Protein AF-A0A3B0RKI1-F1 (afdb_monomer)

Sequence (103 aa):
QGDTGFLEWHVNWSSEGDAVMTSKDGARPEVKLLPKTRPDDFRLEMEHINDILDGKVTDSPISLERGLDTMMVIAAAYRSNIEKKVMRIDYSKGYTLEAIEAI

Foldseek 3Di:
DDPFWDWDKAACPDPQGIWIWIDGNPDDIDIDGDGDDPVVVCVVVVVLVVCVVVVVDDDDCPDVVVVLVVVQVVLLVVVCVVVVFHWDAQCVVPSDPVRIDGD

Organism: NCBI:txid652676

pLDDT: mean 95.39, std 3.23, range [84.0, 98.56]

Structure (mmCIF, N/CA/C/O backbone):
data_AF-A0A3B0RKI1-F1
#
_entry.id   AF-A0A3B0RKI1-F1
#
loop_
_atom_site.group_PDB
_atom_site.id
_atom_site.type_symbol
_atom_site.label_atom_id
_atom_site.label_alt_id
_atom_site.label_comp_id
_atom_site.label_asym_id
_atom_site.label_entity_id
_atom_site.label_seq_id
_atom_site.pdbx_PDB_ins_code
_atom_site.Cartn_x
_atom_site.Cartn_y
_atom_site.Cartn_z
_atom_site.occupancy
_atom_site.B_iso_or_equiv
_atom_site.auth_seq_id
_atom_site.auth_comp_id
_atom_site.auth_asym_id
_atom_site.auth_atom_id
_atom_site.pdbx_PDB_model_num
ATOM 1 N N . GLN A 1 1 ? 10.622 -10.975 0.071 1.00 87.94 1 GLN A N 1
ATOM 2 C CA . GLN A 1 1 ? 11.551 -12.124 0.138 1.00 87.94 1 GLN A CA 1
ATOM 3 C C . GLN A 1 1 ? 10.729 -13.400 0.065 1.00 87.94 1 GLN A C 1
ATOM 5 O O . GLN A 1 1 ? 9.670 -13.431 0.678 1.00 87.94 1 GLN A O 1
ATOM 10 N N . GLY A 1 2 ? 11.152 -14.378 -0.734 1.00 92.25 2 GLY A N 1
ATOM 11 C CA . GLY A 1 2 ? 10.509 -15.691 -0.836 1.00 92.25 2 GLY A CA 1
ATOM 12 C C . GLY A 1 2 ? 11.467 -16.804 -0.413 1.00 92.25 2 GLY A C 1
ATOM 13 O O . GLY A 1 2 ? 12.661 -16.566 -0.241 1.00 92.25 2 GLY A O 1
ATOM 14 N N . ASP A 1 3 ? 10.955 -18.025 -0.276 1.00 94.12 3 ASP A N 1
ATOM 15 C CA . ASP A 1 3 ? 11.738 -19.163 0.237 1.00 94.12 3 ASP A CA 1
ATOM 16 C C . ASP A 1 3 ? 12.901 -19.572 -0.683 1.00 94.12 3 ASP A C 1
ATOM 18 O O . ASP A 1 3 ? 13.892 -20.140 -0.235 1.00 94.12 3 ASP A O 1
ATOM 22 N N . THR A 1 4 ? 12.795 -19.266 -1.976 1.00 94.50 4 THR A N 1
ATOM 23 C CA . THR A 1 4 ? 13.764 -19.645 -3.017 1.00 94.50 4 THR A CA 1
ATOM 24 C C . THR A 1 4 ? 14.434 -18.441 -3.673 1.00 94.50 4 THR A C 1
ATOM 26 O O . THR A 1 4 ? 15.063 -18.573 -4.719 1.00 94.50 4 THR A O 1
ATOM 29 N N . GLY A 1 5 ? 14.314 -17.243 -3.096 1.00 95.25 5 GLY A N 1
ATOM 30 C CA . GLY A 1 5 ? 14.903 -16.051 -3.696 1.00 95.25 5 GLY A CA 1
ATOM 31 C C . GLY A 1 5 ? 14.306 -14.737 -3.221 1.00 95.25 5 GLY A C 1
ATOM 32 O O . GLY A 1 5 ? 13.561 -14.659 -2.242 1.00 95.25 5 GLY A O 1
ATOM 33 N N . PHE A 1 6 ? 14.625 -13.667 -3.937 1.00 95.88 6 PHE A N 1
ATOM 34 C CA . PHE A 1 6 ? 14.089 -12.348 -3.644 1.00 95.88 6 PHE A CA 1
ATOM 35 C C . PHE A 1 6 ? 13.838 -11.531 -4.905 1.00 95.88 6 PHE A C 1
ATOM 37 O O . PHE A 1 6 ? 14.443 -11.746 -5.956 1.00 95.88 6 PHE A O 1
ATOM 44 N N . LEU A 1 7 ? 12.946 -10.561 -4.739 1.00 96.12 7 LEU A N 1
ATOM 45 C CA . LEU A 1 7 ? 12.815 -9.396 -5.588 1.00 96.12 7 LEU A CA 1
ATOM 46 C C . LEU A 1 7 ? 12.936 -8.187 -4.670 1.00 96.12 7 LEU A C 1
ATOM 48 O O . LEU A 1 7 ? 12.224 -8.095 -3.668 1.00 96.12 7 LEU A O 1
ATOM 52 N N . GLU A 1 8 ? 13.842 -7.289 -5.017 1.00 96.44 8 GLU A N 1
ATOM 53 C CA . GLU A 1 8 ? 14.006 -5.995 -4.376 1.00 96.44 8 GLU A CA 1
ATOM 54 C C . GLU A 1 8 ? 13.807 -4.903 -5.414 1.00 96.44 8 GLU A C 1
ATOM 56 O O . GLU A 1 8 ? 14.288 -5.000 -6.544 1.00 96.44 8 GLU A O 1
ATOM 61 N N . TRP A 1 9 ? 13.110 -3.851 -5.014 1.00 96.19 9 TRP A N 1
ATOM 62 C CA . TRP A 1 9 ? 12.990 -2.637 -5.798 1.00 96.19 9 TRP A CA 1
ATOM 63 C C . TRP A 1 9 ? 13.672 -1.505 -5.044 1.00 96.19 9 TRP A C 1
ATOM 65 O O . TRP A 1 9 ? 13.348 -1.223 -3.891 1.00 96.19 9 TRP A O 1
ATOM 75 N N . HIS A 1 10 ? 14.633 -0.881 -5.713 1.00 95.38 10 HIS A N 1
ATOM 76 C CA . HIS A 1 10 ? 15.392 0.252 -5.216 1.00 95.38 10 HIS A CA 1
ATOM 77 C C . HIS A 1 10 ? 14.975 1.493 -5.999 1.00 95.38 10 HIS A C 1
ATOM 79 O O . HIS A 1 10 ? 15.287 1.629 -7.186 1.00 95.38 10 HIS A O 1
ATOM 85 N N . VAL A 1 11 ? 14.246 2.380 -5.324 1.00 93.06 11 VAL A N 1
ATOM 86 C CA . VAL A 1 11 ? 13.773 3.645 -5.893 1.00 93.06 11 VAL A CA 1
ATOM 87 C C . VAL A 1 11 ? 14.926 4.646 -5.951 1.00 93.06 11 VAL A C 1
ATOM 89 O O . VAL A 1 11 ? 15.638 4.822 -4.965 1.00 93.06 11 VAL A O 1
ATOM 92 N N . ASN A 1 12 ? 15.078 5.338 -7.081 1.00 90.88 12 ASN A N 1
ATOM 93 C CA . ASN A 1 12 ? 16.148 6.301 -7.355 1.00 90.88 12 ASN A CA 1
ATOM 94 C C . ASN A 1 12 ? 17.550 5.711 -7.118 1.00 90.88 12 ASN A C 1
ATOM 96 O O . ASN A 1 12 ? 18.403 6.336 -6.486 1.00 90.88 12 ASN A O 1
ATOM 100 N N . TRP A 1 13 ? 17.778 4.495 -7.618 1.00 93.88 13 TRP A N 1
ATOM 101 C CA . TRP A 1 13 ? 19.047 3.780 -7.481 1.00 93.88 13 TRP A CA 1
ATOM 102 C C . TRP A 1 13 ? 20.232 4.550 -8.084 1.00 93.88 13 TRP A C 1
ATOM 104 O O . TRP A 1 13 ? 21.325 4.565 -7.517 1.00 93.88 13 TRP A O 1
ATOM 114 N N . SER A 1 14 ? 20.030 5.200 -9.232 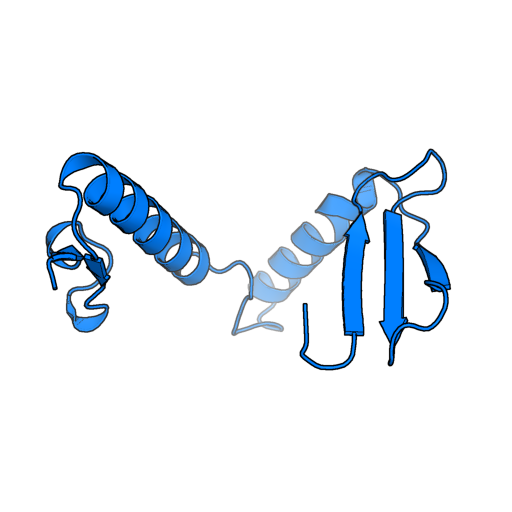1.00 90.94 14 SER A N 1
ATOM 115 C CA . SER A 1 14 ? 21.045 6.032 -9.883 1.00 90.94 14 SER A CA 1
ATOM 116 C C . SER A 1 14 ? 20.410 7.166 -10.694 1.00 90.94 14 SER A C 1
ATOM 118 O O . SER A 1 14 ? 19.188 7.303 -10.756 1.00 90.94 14 SER A O 1
ATOM 120 N N . SER A 1 15 ? 21.238 7.972 -11.369 1.00 87.94 15 SER A N 1
ATOM 121 C CA . SER A 1 15 ? 20.764 8.963 -12.348 1.00 87.94 15 SER A CA 1
ATOM 122 C C . SER A 1 15 ? 20.011 8.346 -13.531 1.00 87.94 15 SER A C 1
ATOM 124 O O . SER A 1 15 ? 19.358 9.073 -14.272 1.00 87.94 15 SER A O 1
ATOM 126 N N . GLU A 1 16 ? 20.116 7.030 -13.728 1.00 87.19 16 GLU A N 1
ATOM 127 C CA . GLU A 1 16 ? 19.421 6.294 -14.786 1.00 87.19 16 GLU A CA 1
ATOM 128 C C . GLU A 1 16 ? 18.029 5.811 -14.356 1.00 87.19 16 GLU A C 1
ATOM 130 O O . GLU A 1 16 ? 17.293 5.323 -15.204 1.00 87.19 16 GLU A O 1
ATOM 135 N N . GLY A 1 17 ? 17.643 5.967 -13.083 1.00 92.19 17 GLY A N 1
ATOM 136 C CA . GLY A 1 17 ? 16.312 5.625 -12.579 1.00 92.19 17 GLY A CA 1
ATOM 137 C C . GLY A 1 17 ? 16.330 4.580 -11.466 1.00 92.19 17 GLY A C 1
ATOM 138 O O . GLY A 1 17 ? 17.202 4.583 -10.593 1.00 92.19 17 GLY A O 1
ATOM 139 N N . ASP A 1 18 ? 15.330 3.703 -11.484 1.00 95.31 18 ASP A N 1
ATOM 140 C CA . ASP A 1 18 ? 15.147 2.657 -10.478 1.00 95.31 18 ASP A CA 1
ATOM 141 C C . ASP A 1 18 ? 15.909 1.382 -10.839 1.00 95.31 18 ASP A C 1
ATOM 143 O O . ASP A 1 18 ? 16.255 1.144 -11.998 1.00 95.31 18 ASP A O 1
ATOM 147 N N . ALA A 1 19 ? 16.117 0.517 -9.848 1.00 96.62 19 ALA A N 1
ATOM 148 C CA . ALA A 1 19 ? 16.643 -0.824 -10.065 1.00 96.62 19 ALA A CA 1
ATOM 149 C C . ALA A 1 19 ? 15.703 -1.881 -9.483 1.00 96.62 19 ALA A C 1
ATOM 151 O O . ALA A 1 19 ? 15.288 -1.796 -8.327 1.00 96.62 19 ALA A O 1
ATOM 152 N N . VAL A 1 20 ? 15.410 -2.911 -10.274 1.00 97.25 20 VAL A N 1
ATOM 153 C CA . VAL A 1 20 ? 14.807 -4.155 -9.793 1.00 97.25 20 VAL A CA 1
ATOM 154 C C . VAL A 1 20 ? 15.903 -5.205 -9.739 1.00 97.25 20 VAL A C 1
ATOM 156 O O . VAL A 1 20 ? 16.502 -5.542 -10.762 1.00 97.25 20 VAL A O 1
ATOM 159 N N . MET A 1 21 ? 16.176 -5.704 -8.538 1.00 96.44 21 MET A N 1
ATOM 160 C CA . MET A 1 21 ? 17.152 -6.759 -8.301 1.00 96.44 21 MET A CA 1
ATOM 161 C C . MET A 1 21 ? 16.423 -8.059 -8.011 1.00 96.44 21 MET A C 1
ATOM 163 O O . MET A 1 21 ? 15.527 -8.103 -7.169 1.00 96.44 21 MET A O 1
ATOM 167 N N . THR A 1 22 ? 16.813 -9.124 -8.699 1.00 96.69 22 THR A N 1
ATOM 168 C CA . THR A 1 22 ? 16.232 -10.450 -8.482 1.00 96.69 22 THR A CA 1
ATOM 169 C C . THR A 1 22 ? 17.323 -11.480 -8.279 1.00 96.69 22 THR A C 1
ATOM 171 O O . THR A 1 22 ? 18.383 -11.409 -8.894 1.00 96.69 22 THR A O 1
ATOM 174 N N . SER A 1 23 ? 17.070 -12.449 -7.411 1.00 96.31 23 SER A N 1
ATOM 175 C CA . SER A 1 23 ? 17.911 -13.633 -7.253 1.00 96.31 23 SER A CA 1
ATOM 176 C C . SER A 1 23 ? 17.014 -14.833 -7.012 1.00 96.31 23 SER A C 1
ATOM 178 O O . SER A 1 23 ? 15.986 -14.725 -6.339 1.00 96.31 23 SER A O 1
ATOM 180 N N . LYS A 1 24 ? 17.420 -15.975 -7.560 1.00 95.12 24 LYS A N 1
ATOM 181 C CA . LYS A 1 24 ? 16.743 -17.256 -7.409 1.00 95.12 24 LYS A CA 1
ATOM 182 C C . LYS A 1 24 ? 17.763 -18.321 -7.024 1.00 95.12 24 LYS A C 1
ATOM 184 O O . LYS A 1 24 ? 18.863 -18.336 -7.568 1.00 95.12 24 LYS A O 1
ATOM 189 N N . ASP A 1 25 ? 17.403 -19.187 -6.085 1.00 93.31 25 ASP A N 1
ATOM 190 C CA . ASP A 1 25 ? 18.181 -20.350 -5.645 1.00 93.31 25 ASP A CA 1
ATOM 191 C C . ASP A 1 25 ? 19.633 -20.005 -5.244 1.00 93.31 25 ASP A C 1
ATOM 193 O O . ASP A 1 25 ? 20.569 -20.760 -5.494 1.00 93.31 25 ASP A O 1
ATOM 197 N N . GLY A 1 26 ? 19.838 -18.824 -4.644 1.00 86.19 26 GLY A N 1
ATOM 198 C CA . GLY A 1 26 ? 21.160 -18.342 -4.225 1.00 86.19 26 GLY A CA 1
ATOM 199 C C . GLY A 1 26 ? 22.088 -17.929 -5.375 1.00 86.19 26 GLY A C 1
ATOM 200 O O . GLY A 1 26 ? 23.267 -17.663 -5.140 1.00 86.19 26 GLY A O 1
ATOM 201 N N . ALA A 1 27 ? 21.581 -17.857 -6.610 1.00 92.94 27 ALA A N 1
ATOM 202 C CA . ALA A 1 27 ? 22.331 -17.346 -7.749 1.00 92.94 27 ALA A CA 1
ATOM 203 C C . ALA A 1 27 ? 22.699 -15.867 -7.561 1.00 92.94 27 ALA A C 1
ATOM 205 O O . ALA A 1 27 ? 22.052 -15.116 -6.822 1.00 92.94 27 ALA A O 1
ATOM 206 N N . ARG A 1 28 ? 23.743 -15.429 -8.273 1.00 94.44 28 ARG A N 1
ATOM 207 C CA . ARG A 1 28 ? 24.151 -14.021 -8.283 1.00 94.44 28 ARG A CA 1
ATOM 208 C C . ARG A 1 28 ? 22.959 -13.138 -8.694 1.00 94.44 28 ARG A C 1
ATOM 210 O O . ARG A 1 28 ? 22.318 -13.468 -9.689 1.00 94.44 28 ARG A O 1
ATOM 217 N N . PRO A 1 29 ? 22.681 -12.031 -7.979 1.00 94.81 29 PRO A N 1
ATOM 218 C CA . PRO A 1 29 ? 21.556 -11.172 -8.318 1.00 94.81 29 PRO A CA 1
ATOM 219 C C . PRO A 1 29 ? 21.684 -10.567 -9.719 1.00 94.81 29 PRO A C 1
ATOM 221 O O . PRO A 1 29 ? 22.741 -10.046 -10.087 1.00 94.81 29 PRO A O 1
ATOM 224 N N . GLU A 1 30 ? 20.591 -10.612 -10.471 1.00 96.44 30 GLU A N 1
ATOM 225 C CA . GLU A 1 30 ? 20.416 -9.885 -11.723 1.00 96.44 30 GLU A CA 1
ATOM 226 C C . GLU A 1 30 ? 19.835 -8.504 -11.424 1.00 96.44 30 GLU A C 1
ATOM 228 O O . GLU A 1 30 ? 18.865 -8.381 -10.672 1.00 96.44 30 GLU A O 1
ATOM 233 N N . VAL A 1 31 ? 20.423 -7.466 -12.022 1.00 96.38 31 VAL A N 1
ATOM 234 C CA . VAL A 1 31 ? 19.978 -6.078 -11.867 1.00 96.38 31 VAL A CA 1
ATOM 235 C C . VAL A 1 31 ? 19.366 -5.609 -13.177 1.00 96.38 31 VAL A C 1
ATOM 237 O O . VAL A 1 31 ? 20.045 -5.548 -14.202 1.00 96.38 31 VAL A O 1
ATOM 240 N N . LYS A 1 32 ? 18.089 -5.237 -13.129 1.00 96.88 32 LYS A N 1
ATOM 241 C CA . LYS A 1 32 ? 17.387 -4.587 -14.232 1.00 96.88 32 LYS A CA 1
ATOM 242 C C . LYS A 1 32 ? 17.159 -3.121 -13.889 1.00 96.88 32 LYS A C 1
ATOM 244 O O . LYS A 1 32 ? 16.430 -2.815 -12.948 1.00 96.88 32 LYS A O 1
ATOM 249 N N . LEU A 1 33 ? 17.761 -2.229 -14.670 1.00 96.62 33 LEU A N 1
ATOM 250 C CA . LEU A 1 33 ? 17.497 -0.796 -14.572 1.00 96.62 33 LEU A CA 1
ATOM 251 C C . LEU A 1 33 ? 16.164 -0.463 -15.244 1.00 96.62 33 LEU A C 1
ATOM 253 O O . LEU A 1 33 ? 15.853 -0.977 -16.322 1.00 96.62 33 LEU A O 1
ATOM 257 N N . LEU A 1 34 ? 15.380 0.386 -14.587 1.00 94.88 34 LEU A N 1
ATOM 258 C CA . LEU A 1 34 ? 14.113 0.910 -15.075 1.00 94.88 34 LEU A CA 1
ATOM 259 C C . LEU A 1 34 ? 14.248 2.427 -15.242 1.00 94.88 34 LEU A C 1
ATOM 261 O O . LEU A 1 34 ? 14.156 3.162 -14.252 1.00 94.88 34 LEU A O 1
ATOM 265 N N . PRO A 1 35 ? 14.473 2.899 -16.482 1.00 94.25 35 PRO A N 1
ATOM 266 C CA . PRO A 1 35 ? 14.560 4.320 -16.76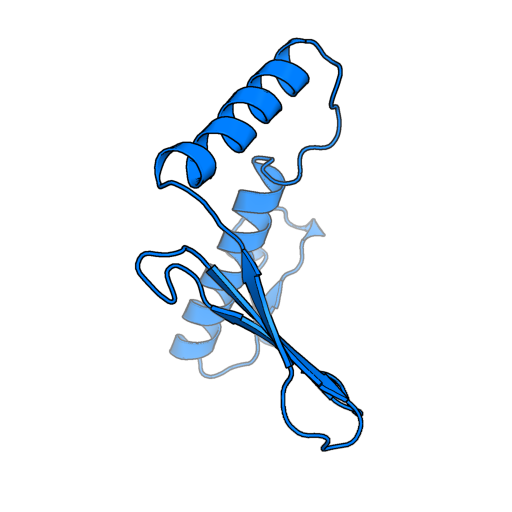0 1.00 94.25 35 PRO A CA 1
ATOM 267 C C . PRO A 1 35 ? 13.261 5.028 -16.415 1.00 94.25 35 PRO A C 1
ATOM 269 O O . PRO A 1 35 ? 12.193 4.637 -16.889 1.00 94.25 35 PRO A O 1
ATOM 272 N N . LYS A 1 36 ? 13.361 6.084 -15.610 1.00 89.75 36 LYS A N 1
ATOM 273 C CA . LYS A 1 36 ? 12.233 6.954 -15.281 1.00 89.75 36 LYS A CA 1
ATOM 274 C C . LYS A 1 36 ? 12.691 8.378 -15.029 1.00 89.75 36 LYS A C 1
ATOM 276 O O . LYS A 1 36 ? 13.828 8.624 -14.626 1.00 89.75 36 LYS A O 1
ATOM 281 N N . THR A 1 37 ? 11.770 9.313 -15.195 1.00 88.38 37 THR A N 1
ATOM 282 C CA . THR A 1 37 ? 11.932 10.699 -14.761 1.00 88.38 37 THR A CA 1
ATOM 283 C C . THR A 1 37 ? 11.105 10.968 -13.503 1.00 88.38 37 THR A C 1
ATOM 285 O O . THR A 1 37 ? 10.192 10.218 -13.171 1.00 88.38 37 THR A O 1
ATOM 288 N N . ARG A 1 38 ? 11.397 12.053 -12.774 1.00 84.00 38 ARG A N 1
ATOM 289 C CA . ARG A 1 38 ? 10.584 12.444 -11.606 1.00 84.00 38 ARG A CA 1
ATOM 290 C C . ARG A 1 38 ? 9.113 12.735 -11.963 1.00 84.00 38 ARG A C 1
ATOM 292 O O . ARG A 1 38 ? 8.250 12.363 -11.177 1.00 84.00 38 ARG A O 1
ATOM 299 N N . PRO A 1 39 ? 8.790 13.359 -13.112 1.00 90.19 39 PRO A N 1
ATOM 300 C CA . PRO A 1 39 ? 7.403 13.474 -13.560 1.00 90.19 39 PRO A CA 1
ATOM 301 C C . PRO A 1 39 ? 6.679 12.136 -13.756 1.00 90.19 39 PRO A C 1
ATOM 303 O O . PRO A 1 39 ? 5.476 12.074 -13.506 1.00 90.19 39 PRO A O 1
ATOM 306 N N . ASP A 1 40 ? 7.379 11.068 -14.156 1.00 88.50 40 ASP A N 1
ATOM 307 C CA . ASP A 1 40 ? 6.753 9.752 -14.357 1.00 88.50 40 ASP A CA 1
ATOM 308 C C . ASP A 1 40 ? 6.181 9.163 -13.062 1.00 88.50 40 ASP A C 1
ATOM 310 O O . ASP A 1 40 ? 5.203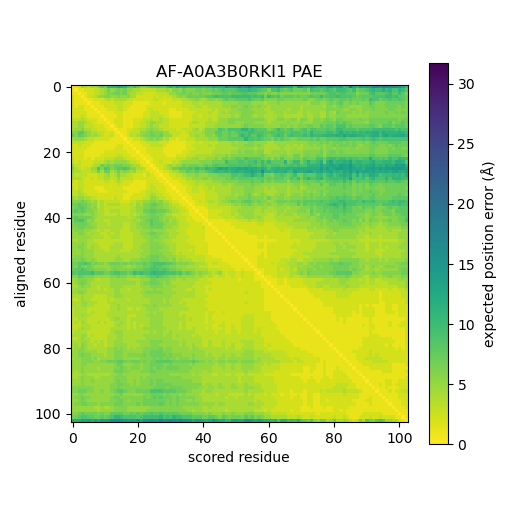 8.423 -13.127 1.00 88.50 40 ASP A O 1
ATOM 314 N N . ASP A 1 41 ? 6.717 9.557 -11.898 1.00 85.56 41 ASP A N 1
ATOM 315 C CA . ASP A 1 41 ? 6.211 9.128 -10.586 1.00 85.56 41 ASP A CA 1
ATOM 316 C C . ASP A 1 41 ? 4.763 9.598 -10.332 1.00 85.56 41 ASP A C 1
ATOM 318 O O . ASP A 1 41 ? 4.044 8.957 -9.575 1.00 85.56 41 ASP A O 1
ATOM 322 N N . PHE A 1 42 ? 4.328 10.698 -10.963 1.00 90.50 42 PHE A N 1
ATOM 323 C CA . PHE A 1 42 ? 3.006 11.306 -10.738 1.00 90.50 42 PHE A CA 1
ATOM 324 C C . PHE A 1 42 ? 2.105 11.291 -11.972 1.00 90.50 42 PHE A C 1
ATOM 326 O O . PHE A 1 42 ? 0.883 11.318 -11.845 1.00 90.50 42 PHE A O 1
ATOM 333 N N . ARG A 1 43 ? 2.681 11.268 -13.181 1.00 93.69 43 ARG A N 1
ATOM 334 C CA . ARG A 1 43 ? 1.910 11.331 -14.432 1.00 93.69 43 ARG A CA 1
ATOM 335 C C . ARG A 1 43 ? 0.880 10.205 -14.512 1.00 93.69 43 ARG A C 1
ATOM 337 O O . ARG A 1 43 ? -0.281 10.470 -14.802 1.00 93.69 43 ARG A O 1
ATOM 344 N N . LEU A 1 44 ? 1.299 8.976 -14.210 1.00 91.75 44 LEU A N 1
ATOM 345 C CA . LEU A 1 44 ? 0.420 7.806 -14.238 1.00 91.75 44 LEU A CA 1
ATOM 346 C C . LEU A 1 44 ? -0.686 7.885 -13.175 1.00 91.75 44 LEU A C 1
ATOM 348 O O . LEU A 1 44 ? -1.799 7.441 -13.427 1.00 91.75 44 LEU A O 1
ATOM 352 N N . GLU A 1 45 ? -0.410 8.485 -12.014 1.00 94.19 45 GLU A N 1
ATOM 353 C CA . GLU A 1 45 ? -1.418 8.706 -10.970 1.00 94.19 45 GLU A CA 1
ATOM 354 C C . GLU A 1 45 ? -2.492 9.700 -11.435 1.00 94.19 45 GLU A C 1
ATOM 356 O O . GLU A 1 45 ? -3.684 9.462 -11.256 1.00 94.19 45 GLU A O 1
ATOM 361 N N . MET A 1 46 ? -2.084 10.785 -12.101 1.00 95.81 46 MET A N 1
ATOM 362 C CA . MET A 1 46 ? -3.014 11.773 -12.658 1.00 95.81 46 MET A CA 1
ATOM 363 C C . MET A 1 46 ? -3.854 11.196 -13.803 1.00 95.81 46 MET A C 1
ATOM 365 O O . MET A 1 46 ? -5.059 11.442 -13.862 1.00 95.81 46 MET A O 1
ATOM 369 N N . GLU A 1 47 ? -3.242 10.408 -14.692 1.00 95.81 47 GLU A N 1
ATOM 370 C CA . GLU A 1 47 ? -3.954 9.675 -15.748 1.00 95.81 47 GLU A CA 1
ATOM 371 C C . GLU A 1 47 ? -4.980 8.706 -15.148 1.00 95.81 47 GLU A C 1
ATOM 373 O O . GLU A 1 47 ? -6.137 8.694 -15.566 1.00 95.81 47 GLU A O 1
ATOM 378 N N . HIS A 1 48 ? -4.595 7.972 -14.102 1.00 96.06 48 HIS A N 1
ATOM 379 C CA . HIS A 1 48 ? -5.483 7.060 -13.384 1.00 96.06 48 HIS A CA 1
ATOM 380 C C . HIS A 1 48 ? -6.672 7.781 -12.737 1.00 96.06 48 HIS A C 1
ATOM 382 O O . HIS A 1 48 ? -7.807 7.322 -12.852 1.00 96.06 48 HIS A O 1
ATOM 388 N N . ILE A 1 49 ? -6.452 8.939 -12.103 1.00 96.19 49 ILE A N 1
ATOM 389 C CA . ILE A 1 49 ? -7.543 9.763 -11.555 1.00 96.19 49 ILE A CA 1
ATOM 390 C C . ILE A 1 49 ? -8.497 10.207 -12.668 1.00 96.19 49 ILE A C 1
ATOM 392 O O . ILE A 1 49 ? -9.713 10.144 -12.490 1.00 96.19 49 ILE A O 1
ATOM 396 N N . ASN A 1 50 ? -7.975 10.620 -13.824 1.00 97.56 50 ASN A N 1
ATOM 397 C CA . ASN A 1 50 ? -8.817 10.979 -14.961 1.00 97.56 50 ASN A CA 1
ATOM 398 C C . ASN A 1 50 ? -9.649 9.782 -15.456 1.00 97.56 50 ASN A C 1
ATOM 400 O O . ASN A 1 50 ? -10.838 9.929 -15.720 1.00 97.56 50 ASN A O 1
ATOM 404 N N . ASP A 1 51 ? -9.063 8.587 -15.522 1.00 97.69 51 ASP A N 1
ATOM 405 C CA . ASP A 1 51 ? -9.781 7.374 -15.922 1.00 97.69 51 ASP A CA 1
ATOM 406 C C . ASP A 1 51 ? -10.884 6.967 -14.927 1.00 97.69 51 ASP A C 1
ATOM 408 O O . ASP A 1 51 ? -11.909 6.418 -15.343 1.00 97.69 51 ASP A O 1
ATOM 412 N N . ILE A 1 52 ? -10.731 7.278 -13.635 1.00 97.00 52 ILE A N 1
ATOM 413 C CA . ILE A 1 52 ? -11.814 7.152 -12.645 1.00 97.00 52 ILE A CA 1
ATOM 414 C C . ILE A 1 52 ? -12.949 8.132 -12.966 1.00 97.00 52 ILE A C 1
ATOM 416 O O . ILE A 1 52 ? -14.114 7.737 -12.978 1.00 97.00 52 ILE A O 1
ATOM 420 N N . LEU A 1 53 ? -12.626 9.402 -13.238 1.00 96.62 53 LEU A N 1
ATOM 421 C CA . LEU A 1 53 ? -13.624 10.435 -13.555 1.00 96.62 53 LEU A CA 1
ATOM 422 C C . LEU A 1 53 ? -14.388 10.125 -14.850 1.00 96.62 53 LEU A C 1
ATOM 424 O O . LEU A 1 53 ? -15.590 10.375 -14.928 1.00 96.62 53 LEU A O 1
ATOM 428 N N . ASP A 1 54 ? -13.710 9.521 -15.825 1.00 97.75 54 ASP A N 1
ATOM 429 C CA . ASP A 1 54 ? -14.301 9.041 -17.077 1.00 97.75 54 ASP A CA 1
ATOM 430 C C . ASP A 1 54 ? -15.111 7.739 -16.906 1.00 97.75 54 ASP A C 1
ATOM 432 O O . ASP A 1 54 ? -15.707 7.245 -17.866 1.00 97.75 54 ASP A O 1
ATOM 436 N N . GLY A 1 55 ? -15.120 7.141 -15.710 1.00 96.88 55 GLY A N 1
ATOM 437 C CA . GLY A 1 55 ? -15.817 5.886 -15.422 1.00 96.88 55 GLY A CA 1
ATOM 438 C C . GLY A 1 55 ? -15.172 4.641 -16.042 1.00 96.88 55 GLY A C 1
ATOM 439 O O . GLY A 1 55 ? -15.808 3.589 -16.097 1.00 96.88 55 GLY A O 1
ATOM 440 N N . LYS A 1 56 ? -13.921 4.730 -16.510 1.00 98.00 56 LYS A N 1
ATOM 441 C CA . LYS A 1 56 ? -13.162 3.589 -17.057 1.00 98.00 56 LYS A CA 1
ATOM 442 C C . LYS A 1 56 ? -12.606 2.690 -15.956 1.00 98.00 56 LYS A C 1
ATOM 444 O O . LYS A 1 56 ? -12.386 1.503 -16.186 1.00 98.00 56 LYS A O 1
ATOM 449 N N . VAL A 1 57 ? -12.379 3.256 -14.772 1.00 96.81 57 VAL A N 1
ATOM 450 C CA . VAL A 1 57 ? -11.888 2.553 -13.585 1.00 96.81 57 VAL A CA 1
ATOM 451 C C . VAL A 1 57 ? -12.909 2.692 -12.465 1.00 96.81 57 VAL A C 1
ATOM 453 O O . VAL A 1 57 ? -13.254 3.798 -12.060 1.00 96.81 57 VAL A O 1
ATOM 456 N N . THR A 1 58 ? -13.364 1.559 -11.936 1.00 93.06 58 THR A N 1
ATOM 457 C CA . THR A 1 58 ? -14.307 1.510 -10.806 1.00 93.06 58 THR A CA 1
ATOM 458 C C . THR A 1 58 ? -13.664 1.033 -9.507 1.00 93.06 58 THR A C 1
ATOM 460 O O . THR A 1 58 ? -14.174 1.342 -8.436 1.00 93.06 58 THR A O 1
ATOM 463 N N . ASP A 1 59 ? -12.559 0.287 -9.588 1.00 94.75 59 ASP A N 1
ATOM 464 C CA . ASP A 1 59 ? -11.772 -0.165 -8.437 1.00 94.75 59 ASP A CA 1
ATOM 465 C C . ASP A 1 59 ? -10.365 0.427 -8.536 1.00 94.75 59 ASP A C 1
ATOM 467 O O . ASP A 1 59 ? -9.580 0.073 -9.418 1.00 94.75 59 ASP A O 1
ATOM 471 N N . SER A 1 60 ? -10.080 1.399 -7.673 1.00 95.31 60 SER A N 1
ATOM 472 C CA . SER A 1 60 ? -8.831 2.150 -7.698 1.00 95.31 60 SER A CA 1
ATOM 473 C C . SER A 1 60 ? -7.856 1.595 -6.655 1.00 95.31 60 SER A C 1
ATOM 475 O O . SER A 1 60 ? -8.190 1.573 -5.469 1.00 95.31 60 SER A O 1
ATOM 477 N N . PRO A 1 61 ? -6.612 1.239 -7.026 1.00 94.75 61 PRO A N 1
ATOM 478 C CA . PRO A 1 61 ? -5.590 0.847 -6.055 1.00 94.75 61 PRO A CA 1
ATOM 479 C C . PRO A 1 61 ? -5.193 1.990 -5.105 1.00 94.75 61 PRO A C 1
ATOM 481 O O . PRO A 1 61 ? -4.601 1.729 -4.061 1.00 94.75 61 PRO A O 1
ATOM 484 N N . ILE A 1 62 ? -5.535 3.236 -5.444 1.00 94.81 62 ILE A N 1
ATOM 485 C CA . ILE A 1 62 ? -5.300 4.439 -4.633 1.00 94.81 62 ILE A CA 1
ATOM 486 C C . ILE A 1 62 ? -6.612 5.028 -4.088 1.00 94.81 62 ILE A C 1
ATOM 488 O O . ILE A 1 62 ? -6.726 6.237 -3.898 1.00 94.81 62 ILE A O 1
ATOM 492 N N . SER A 1 63 ? -7.643 4.197 -3.890 1.00 95.75 63 SER A N 1
ATOM 493 C CA . SER A 1 63 ? -8.907 4.661 -3.310 1.00 95.75 63 SER A CA 1
ATOM 494 C C . SER A 1 63 ? -8.732 5.168 -1.873 1.00 95.75 63 SER A C 1
ATOM 496 O O . SER A 1 63 ? -7.758 4.847 -1.180 1.00 95.75 63 SER A O 1
ATOM 498 N N . LEU A 1 64 ? -9.713 5.940 -1.398 1.00 95.44 64 LEU A N 1
ATOM 499 C CA . LEU A 1 64 ? -9.726 6.426 -0.021 1.00 95.44 64 LEU A CA 1
ATOM 500 C C . LEU A 1 64 ? -9.717 5.263 0.981 1.00 95.44 64 LEU A C 1
ATOM 502 O O . LEU A 1 64 ? -8.995 5.316 1.971 1.00 95.44 64 LEU A O 1
ATOM 506 N N . GLU A 1 65 ? -10.467 4.199 0.702 1.00 96.06 65 GLU A N 1
ATOM 507 C CA . GLU A 1 65 ? -10.548 2.991 1.526 1.00 96.06 65 GLU A CA 1
ATOM 508 C C . GLU A 1 65 ? -9.176 2.324 1.677 1.00 96.06 65 GLU A C 1
ATOM 510 O O . GLU A 1 65 ? -8.791 1.982 2.791 1.00 96.06 65 GLU A O 1
ATOM 515 N N . ARG A 1 66 ? -8.373 2.238 0.604 1.00 96.56 66 ARG A N 1
ATOM 516 C CA . ARG A 1 66 ? -6.985 1.734 0.683 1.00 96.56 66 ARG A CA 1
ATOM 517 C C . ARG A 1 66 ? -6.094 2.619 1.554 1.00 96.56 66 ARG A C 1
ATOM 519 O O . ARG A 1 66 ? -5.249 2.120 2.306 1.00 96.56 66 ARG A O 1
ATOM 526 N N . GLY A 1 67 ? -6.300 3.934 1.487 1.00 97.44 67 GLY A N 1
ATOM 527 C CA . GLY A 1 67 ? -5.652 4.889 2.383 1.00 97.44 67 GLY A CA 1
ATOM 528 C C . GLY A 1 67 ? -6.036 4.657 3.847 1.00 97.44 67 GLY A C 1
ATOM 529 O O . GLY A 1 67 ? -5.167 4.627 4.719 1.00 97.44 67 GLY A O 1
ATOM 530 N N . LEU A 1 68 ? -7.321 4.428 4.122 1.00 98.00 68 LEU A N 1
ATOM 531 C CA . LEU A 1 68 ? -7.829 4.159 5.467 1.00 98.00 68 LEU A CA 1
ATOM 532 C C . LEU A 1 68 ? -7.351 2.802 6.008 1.00 98.00 68 LEU A C 1
ATOM 534 O O . LEU A 1 68 ? -6.912 2.745 7.156 1.00 98.00 68 LEU A O 1
ATOM 538 N N . ASP A 1 69 ? -7.324 1.746 5.187 1.00 97.50 69 ASP A N 1
ATOM 539 C CA . ASP A 1 69 ? -6.727 0.444 5.530 1.00 97.50 69 ASP A CA 1
ATOM 540 C C . ASP A 1 69 ? -5.271 0.621 5.996 1.00 97.50 69 ASP A C 1
ATOM 542 O O . ASP A 1 69 ? -4.860 0.109 7.041 1.00 97.50 69 ASP A O 1
ATOM 546 N N . THR A 1 70 ? -4.493 1.416 5.254 1.00 98.06 70 THR A N 1
ATOM 547 C CA . THR A 1 70 ? -3.098 1.730 5.600 1.00 98.06 70 THR A CA 1
ATOM 548 C C . THR A 1 70 ? -3.006 2.454 6.944 1.00 98.06 70 THR A C 1
ATOM 550 O O . THR A 1 70 ? -2.183 2.096 7.791 1.00 98.06 70 THR A O 1
ATOM 553 N N . MET A 1 71 ? -3.867 3.448 7.178 1.00 98.31 71 MET A N 1
ATOM 554 C CA . MET A 1 71 ? -3.885 4.188 8.443 1.00 98.31 71 MET A CA 1
ATOM 555 C C . MET A 1 71 ? -4.266 3.305 9.632 1.00 98.31 71 MET A C 1
ATOM 557 O O . MET A 1 71 ? -3.697 3.475 10.710 1.00 98.31 71 MET A O 1
ATOM 561 N N . MET A 1 72 ? -5.149 2.321 9.446 1.00 98.56 72 MET A N 1
ATOM 562 C CA . MET A 1 72 ? -5.487 1.351 10.491 1.00 98.56 72 MET A CA 1
ATOM 563 C C . MET A 1 72 ? -4.285 0.500 10.900 1.00 98.56 72 MET A C 1
ATOM 565 O O . MET A 1 72 ? -4.042 0.315 12.094 1.00 98.56 72 MET A O 1
ATOM 569 N N . VAL A 1 73 ? -3.489 0.035 9.932 1.00 98.44 73 VAL A N 1
ATOM 570 C CA . VAL A 1 73 ? -2.248 -0.708 10.206 1.00 98.44 73 VAL A CA 1
ATOM 571 C C . VAL A 1 73 ? -1.243 0.161 10.961 1.00 98.44 73 VAL A C 1
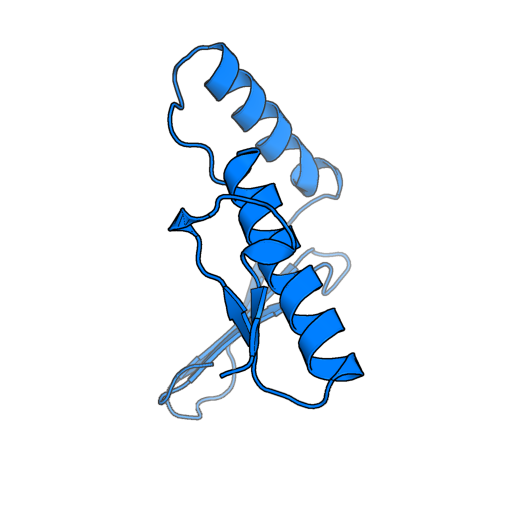ATOM 573 O O . VAL A 1 73 ? -0.675 -0.288 11.959 1.00 98.44 73 VAL A O 1
ATOM 576 N N . ILE A 1 74 ? -1.056 1.417 10.541 1.00 98.56 74 ILE A N 1
ATOM 577 C CA . ILE A 1 74 ? -0.173 2.367 11.232 1.00 98.56 74 ILE A CA 1
ATOM 578 C C . ILE A 1 74 ? -0.652 2.586 12.673 1.00 98.56 74 ILE A C 1
ATOM 580 O O . ILE A 1 74 ? 0.127 2.419 13.612 1.00 98.56 74 ILE A O 1
ATOM 584 N N . ALA A 1 75 ? -1.933 2.901 12.876 1.00 98.50 75 ALA A N 1
ATOM 585 C CA . ALA A 1 75 ? -2.504 3.128 14.201 1.00 98.50 75 ALA A CA 1
ATOM 586 C C . ALA A 1 75 ? -2.354 1.898 15.115 1.00 98.50 75 ALA A C 1
ATOM 588 O O . ALA A 1 75 ? -1.960 2.031 16.279 1.00 98.50 75 ALA A O 1
ATOM 589 N N . ALA A 1 76 ? -2.588 0.694 14.584 1.00 98.44 76 ALA A N 1
ATOM 590 C CA . ALA A 1 76 ? -2.406 -0.553 15.318 1.00 98.44 76 ALA A CA 1
ATOM 591 C C . ALA A 1 76 ? -0.938 -0.793 15.699 1.00 98.44 76 ALA A C 1
ATOM 593 O O . ALA A 1 76 ? -0.667 -1.207 16.826 1.00 98.44 76 ALA A O 1
ATOM 594 N N . ALA A 1 77 ? 0.015 -0.477 14.817 1.00 98.56 77 ALA A N 1
ATOM 595 C CA . ALA A 1 77 ? 1.444 -0.575 15.111 1.00 98.56 77 ALA A CA 1
ATOM 596 C C . ALA A 1 77 ? 1.875 0.405 16.218 1.00 98.56 77 ALA A C 1
ATOM 598 O O . ALA A 1 77 ? 2.593 0.018 17.144 1.00 98.56 77 ALA A O 1
ATOM 599 N N . TYR A 1 78 ? 1.387 1.652 16.182 1.00 98.50 78 TYR A N 1
ATOM 600 C CA . TYR A 1 78 ? 1.629 2.630 17.249 1.00 98.50 78 TYR A CA 1
ATOM 601 C C . TYR A 1 78 ? 1.083 2.138 18.592 1.00 98.50 78 TYR A C 1
ATOM 603 O O . TYR A 1 78 ? 1.807 2.134 19.591 1.00 98.50 78 TYR A O 1
ATOM 611 N N . ARG A 1 79 ? -0.170 1.670 18.616 1.00 98.12 79 ARG A N 1
ATOM 612 C CA . ARG A 1 79 ? -0.802 1.151 19.833 1.00 98.12 79 ARG A CA 1
ATOM 613 C C . ARG A 1 79 ? -0.101 -0.102 20.355 1.00 98.12 79 ARG A C 1
ATOM 615 O O . ARG A 1 79 ? 0.171 -0.186 21.549 1.00 98.12 79 ARG A O 1
ATOM 622 N N . SER A 1 80 ? 0.270 -1.025 19.466 1.00 98.56 80 SER A N 1
ATOM 623 C CA . SER A 1 80 ? 1.069 -2.211 19.794 1.00 98.56 80 SER A CA 1
ATOM 624 C C . SER A 1 80 ? 2.376 -1.826 20.480 1.00 98.56 80 SER A C 1
ATOM 626 O O . SER A 1 80 ? 2.709 -2.376 21.529 1.00 98.56 80 SER A O 1
ATOM 628 N N . ASN A 1 81 ? 3.089 -0.829 19.950 1.00 98.44 81 ASN A N 1
ATOM 629 C CA . ASN A 1 81 ? 4.341 -0.372 20.538 1.00 98.44 81 ASN A CA 1
ATOM 630 C C . ASN A 1 81 ? 4.152 0.286 21.915 1.00 98.44 81 ASN A C 1
ATOM 632 O O . ASN A 1 81 ? 4.995 0.092 22.790 1.00 98.44 81 ASN A O 1
ATOM 636 N N . ILE A 1 82 ? 3.081 1.055 22.116 1.00 98.06 82 ILE A N 1
ATOM 637 C CA . ILE A 1 82 ? 2.781 1.704 23.401 1.00 98.06 82 ILE A CA 1
ATOM 638 C C . ILE A 1 82 ? 2.398 0.659 24.454 1.00 98.06 82 ILE A C 1
ATOM 640 O O . ILE A 1 82 ? 2.952 0.656 25.551 1.00 98.06 82 ILE A O 1
ATOM 644 N N . GLU A 1 83 ? 1.486 -0.250 24.114 1.00 97.69 83 GLU A N 1
ATOM 645 C CA . GLU A 1 83 ? 0.929 -1.227 25.057 1.00 97.69 83 GLU A CA 1
ATOM 646 C C . GLU A 1 83 ? 1.771 -2.502 25.195 1.00 97.69 83 GLU A C 1
ATOM 648 O O . GLU A 1 83 ? 1.516 -3.311 26.086 1.00 97.69 83 GLU A O 1
ATOM 653 N N . LYS A 1 84 ? 2.771 -2.691 24.324 1.00 98.12 84 LYS A N 1
ATOM 654 C CA . LYS A 1 84 ? 3.623 -3.891 24.252 1.00 98.12 84 LYS A CA 1
ATOM 655 C C . LYS A 1 84 ? 2.823 -5.181 24.062 1.00 98.12 84 LYS A C 1
ATOM 657 O O . LYS A 1 84 ? 3.182 -6.231 24.589 1.00 98.12 84 LYS A O 1
ATOM 662 N N . LYS A 1 85 ? 1.742 -5.099 23.286 1.00 97.94 85 LYS A N 1
ATOM 663 C CA . LYS A 1 85 ? 0.862 -6.226 22.953 1.00 97.94 85 LYS A CA 1
ATOM 664 C C . LYS A 1 85 ? 0.674 -6.342 21.451 1.00 97.94 85 LYS A C 1
ATOM 666 O O . LYS A 1 85 ? 0.813 -5.361 20.720 1.00 97.94 85 LYS A 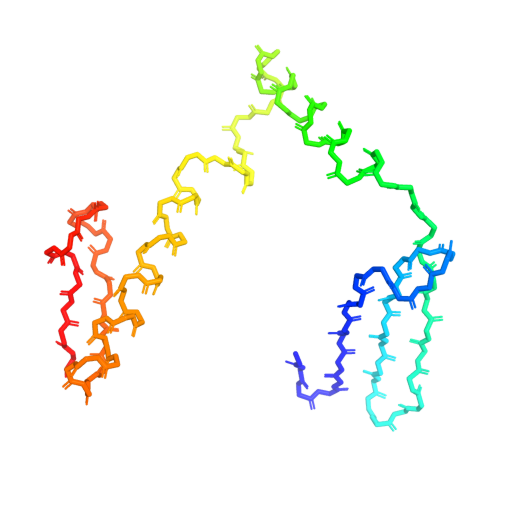O 1
ATOM 671 N N . VAL A 1 86 ? 0.339 -7.541 20.995 1.00 98.19 86 VAL A N 1
ATOM 672 C CA . VAL A 1 86 ? -0.106 -7.751 19.616 1.00 98.19 86 VAL A CA 1
ATOM 673 C C . VAL A 1 86 ? -1.504 -7.159 19.474 1.00 98.19 86 VAL A C 1
ATOM 675 O O . VAL A 1 86 ? -2.343 -7.344 20.353 1.00 98.19 86 VAL A O 1
ATOM 678 N N . MET A 1 87 ? -1.734 -6.438 18.380 1.00 98.19 87 MET A N 1
ATOM 679 C CA . MET A 1 87 ? -3.023 -5.826 18.072 1.00 98.19 87 MET A CA 1
ATOM 680 C C . MET A 1 87 ? -3.691 -6.561 16.911 1.00 98.19 87 MET A C 1
ATOM 682 O O . MET A 1 87 ? -3.026 -6.940 15.946 1.00 98.19 87 MET A O 1
ATOM 686 N N . ARG A 1 88 ? -5.010 -6.717 16.985 1.00 98.12 88 ARG A N 1
ATOM 687 C CA . ARG A 1 88 ? -5.893 -7.120 15.889 1.00 98.12 88 ARG A CA 1
ATOM 688 C C . ARG A 1 88 ? -6.709 -5.910 15.440 1.00 98.12 88 ARG A C 1
ATOM 690 O O . ARG A 1 88 ? -7.130 -5.114 16.275 1.00 98.12 88 ARG A O 1
ATOM 697 N N . ILE A 1 89 ? -6.956 -5.807 14.137 1.00 98.38 89 ILE A N 1
ATOM 698 C CA . ILE A 1 89 ? -7.883 -4.832 13.555 1.00 98.38 89 ILE A CA 1
ATOM 699 C C . ILE A 1 89 ? -9.170 -5.568 13.172 1.00 98.38 89 ILE A C 1
ATOM 701 O O . ILE A 1 89 ? -9.136 -6.493 12.360 1.00 98.38 89 ILE A O 1
ATOM 705 N N . ASP A 1 90 ? -10.293 -5.174 13.761 1.00 97.69 90 ASP A N 1
ATOM 706 C CA . ASP A 1 90 ? -11.632 -5.636 13.406 1.00 97.69 90 ASP A CA 1
ATOM 707 C C . ASP A 1 90 ? -12.269 -4.680 12.390 1.00 97.69 90 ASP A C 1
ATOM 709 O O . ASP A 1 90 ? -12.965 -3.728 12.743 1.00 97.69 90 ASP A O 1
ATOM 713 N N . TYR A 1 91 ? -12.048 -4.956 11.105 1.00 96.44 91 TYR A N 1
ATOM 714 C CA . TYR A 1 91 ? -12.587 -4.1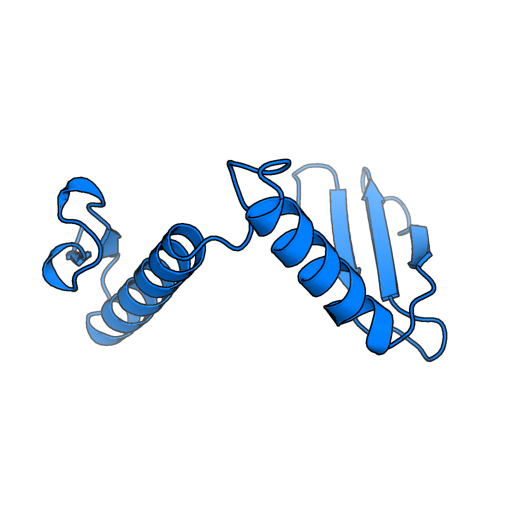44 10.011 1.00 96.44 91 TYR A CA 1
ATOM 715 C C . TYR A 1 91 ? -14.126 -4.079 9.985 1.00 96.44 91 TYR A C 1
ATOM 717 O O . TYR A 1 91 ? -14.674 -3.173 9.360 1.00 96.44 91 TYR A O 1
ATOM 725 N N . SER A 1 92 ? -14.846 -4.968 10.686 1.00 96.88 92 SER A N 1
ATOM 726 C CA . SER A 1 92 ? -16.313 -4.885 10.777 1.00 96.88 92 SER A CA 1
ATOM 727 C C . SER A 1 92 ? -16.800 -3.678 11.591 1.00 96.88 92 SER A C 1
ATOM 729 O O . SER A 1 92 ? -17.941 -3.247 11.429 1.00 96.88 92 SER A O 1
ATOM 731 N N . LYS A 1 93 ? -15.925 -3.089 12.419 1.00 97.62 93 LYS A N 1
ATOM 732 C CA . LYS A 1 93 ? -16.184 -1.865 13.194 1.00 97.62 93 LYS A CA 1
ATOM 733 C C . LYS A 1 93 ? -15.877 -0.579 12.417 1.00 97.62 93 LYS A C 1
ATOM 735 O O . LYS A 1 93 ? -16.065 0.514 12.947 1.00 97.62 93 LYS A O 1
ATOM 740 N N . GLY A 1 94 ? -15.444 -0.700 11.162 1.00 96.81 94 GLY A N 1
ATOM 741 C CA . GLY A 1 94 ? -15.050 0.425 10.320 1.00 96.81 94 GLY A CA 1
ATOM 742 C C . GLY A 1 94 ? -13.687 1.015 10.694 1.00 96.81 94 GLY A C 1
ATOM 743 O O . GLY A 1 94 ? -12.907 0.436 11.448 1.00 96.81 94 GLY A O 1
ATOM 744 N N . TYR A 1 95 ? -13.392 2.187 10.132 1.00 97.94 95 TYR A N 1
ATOM 745 C CA . TYR A 1 95 ? -12.102 2.869 10.262 1.00 97.94 95 TYR A CA 1
ATOM 746 C C . TYR A 1 95 ? -12.023 3.735 11.528 1.00 97.94 95 TYR A C 1
ATOM 748 O O . TYR A 1 95 ? -11.932 4.960 11.448 1.00 97.94 95 TYR A O 1
ATOM 756 N N . THR A 1 96 ? -12.098 3.108 12.705 1.00 97.62 96 THR A N 1
ATOM 757 C CA . THR A 1 96 ? -12.040 3.803 14.005 1.00 97.62 96 THR A CA 1
ATOM 758 C C . THR A 1 96 ? -11.019 3.172 14.951 1.00 97.62 96 THR A C 1
ATOM 760 O O . THR A 1 96 ? -10.602 2.030 14.776 1.00 97.62 96 THR A O 1
ATOM 763 N N . LEU A 1 97 ? -10.604 3.897 15.993 1.00 97.31 97 LEU A N 1
ATOM 764 C CA . LEU A 1 97 ? -9.620 3.379 16.954 1.00 97.31 97 LEU A CA 1
ATOM 765 C C . LEU A 1 97 ? -10.173 2.220 17.800 1.00 97.31 97 LEU A C 1
ATOM 767 O O . LEU A 1 97 ? -9.406 1.369 18.253 1.00 97.31 97 LEU A O 1
ATOM 771 N N . GLU A 1 98 ? -11.492 2.159 17.983 1.00 97.69 98 GLU A N 1
ATOM 772 C CA . GLU A 1 98 ? -12.206 1.079 18.675 1.00 97.69 98 GLU A CA 1
ATOM 773 C C . GLU A 1 98 ? -12.155 -0.249 17.910 1.00 97.69 98 GLU A C 1
ATOM 775 O O . GLU A 1 98 ? -12.380 -1.305 18.503 1.00 97.69 98 GLU A O 1
ATOM 780 N N . ALA A 1 99 ? -11.838 -0.214 16.612 1.00 98.19 99 ALA A N 1
ATOM 781 C CA . ALA A 1 99 ? -11.585 -1.408 15.815 1.00 98.19 99 ALA A CA 1
ATOM 782 C C . ALA A 1 99 ? -10.251 -2.091 16.168 1.00 98.19 99 ALA A C 1
ATOM 784 O O . ALA A 1 99 ? -10.011 -3.216 15.739 1.00 98.19 99 ALA A O 1
ATOM 785 N N . ILE A 1 100 ? -9.369 -1.435 16.929 1.00 98.44 100 ILE A N 1
ATOM 786 C CA . ILE A 1 100 ? -8.048 -1.961 17.290 1.00 98.44 100 ILE A CA 1
ATOM 787 C C . ILE A 1 100 ? -8.106 -2.546 18.701 1.00 98.44 100 ILE A C 1
ATOM 789 O O . ILE A 1 100 ? -8.378 -1.840 19.674 1.00 98.44 100 ILE A O 1
ATOM 793 N N . GLU A 1 101 ? -7.796 -3.831 18.826 1.00 97.81 101 GLU A N 1
ATOM 794 C CA . GLU A 1 101 ? -7.920 -4.586 20.075 1.00 97.81 101 GLU A CA 1
ATOM 795 C C . GLU A 1 101 ? -6.652 -5.389 20.357 1.00 97.81 101 GLU A C 1
ATOM 797 O O . GLU A 1 1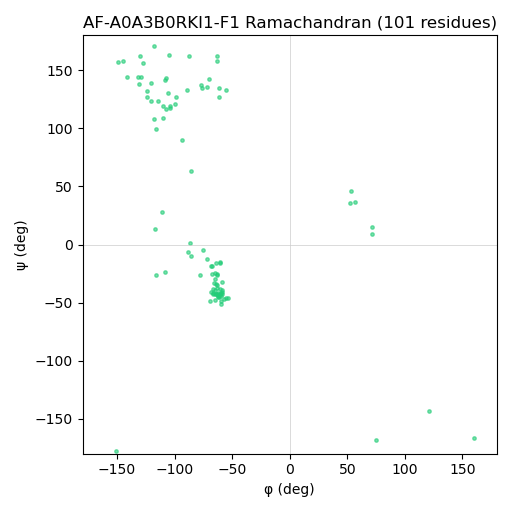01 ? -6.039 -5.925 19.436 1.00 97.81 101 GLU A O 1
ATOM 80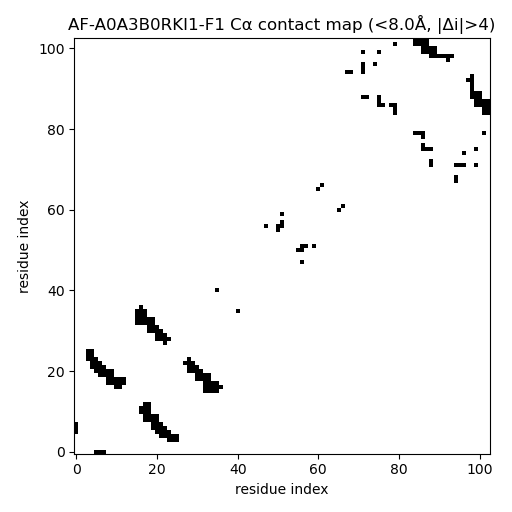2 N N . ALA A 1 102 ? -6.272 -5.514 21.628 1.00 96.31 102 ALA A N 1
ATOM 803 C CA . ALA A 1 102 ? -5.198 -6.423 22.013 1.00 96.31 102 ALA A CA 1
ATOM 804 C C . ALA A 1 102 ? -5.648 -7.887 21.868 1.00 96.31 102 ALA A C 1
ATOM 806 O O . ALA A 1 102 ? -6.796 -8.213 22.179 1.00 96.31 102 ALA A O 1
ATOM 807 N N . ILE A 1 103 ? -4.730 -8.746 21.417 1.00 93.25 103 ILE A N 1
ATOM 808 C CA . ILE A 1 103 ? -4.894 -10.210 21.389 1.00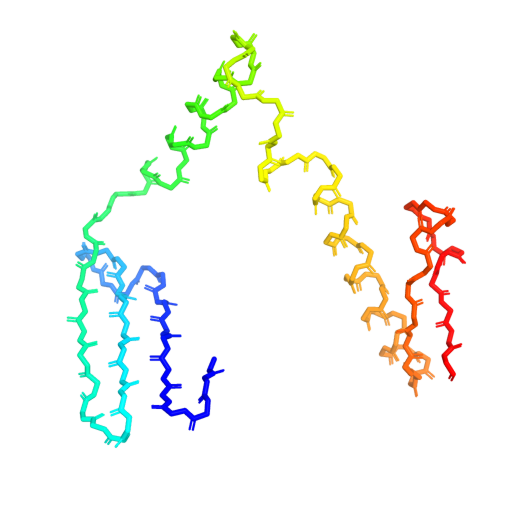 93.25 103 ILE A CA 1
ATOM 809 C C . ILE A 1 103 ? -4.505 -10.807 22.742 1.00 93.25 103 ILE A C 1
ATOM 811 O O . ILE A 1 103 ? -3.493 -10.342 23.321 1.00 93.25 103 ILE A O 1
#

Mean predicted aligned error: 4.42 Å

Solvent-accessible surface area (backbone atoms only — not comparable to full-atom values): 6120 Å² total; per-residue (Å²): 117,55,98,57,33,40,69,46,79,40,80,70,65,47,98,64,16,29,32,42,36,36,30,51,76,84,45,81,70,47,78,44,78,43,75,62,56,79,66,59,77,47,50,59,55,54,52,50,52,51,34,38,75,72,64,77,42,90,79,61,92,82,33,70,66,54,54,49,55,50,49,50,55,52,53,37,52,54,49,20,66,74,72,72,43,58,59,44,78,43,70,91,66,45,100,47,76,85,20,50,41,78,112

Radius of gyration: 19.32 Å; Cα contacts (8 Å, |Δi|>4): 121; chains: 1; bounding box: 40×34×42 Å

Secondary structure (DSSP, 8-state):
-BTTEEEEEEEEEETTEEEEEEEETTPPPEEEEE---TTHHHHHHHHHHHHHHTTS-SS-TT-HHHHHHHHHHHHHHHHHHHHTS-EEE-GGG-SSGGGEEE-

Nearest PDB structures (foldseek):
  7xhs-assembly1_A  TM=4.593E-01  e=2.894E+00  Photorhabdus
  4lid-assembly1_B  TM=3.185E-01  e=1.994E+00  Sulfolobus spindle-shaped virus 1
  4xi2-assembly1_A-2  TM=3.998E-01  e=4.468E+00  Mus musculus
  7t4u-assembly2_B  TM=3.499E-01  e=5.058E+00  Homo sapiens